Protein AF-A0A5J9SDT4-F1 (afdb_monomer)

Nearest PDB structures (foldseek):
  6z9u-assembly1_A  TM=3.579E-01  e=1.866E+00  Homo sapiens

Radius of gyration: 16.37 Å; Cα contacts (8 Å, |Δi|>4): 78; chains: 1; bounding box: 40×37×43 Å

Organism: NCBI:txid38414

pLDDT: mean 81.33, std 12.94, range [48.03, 97.0]

Solvent-accessible surface area (backbone atoms only — not comparable to full-atom values): 5859 Å² total; per-residue (Å²): 137,88,63,81,98,62,84,50,74,42,82,49,58,81,75,48,66,72,70,44,60,75,87,86,53,65,50,72,77,86,75,84,73,90,85,61,62,88,86,51,84,74,65,30,58,28,33,62,37,61,44,98,86,68,44,86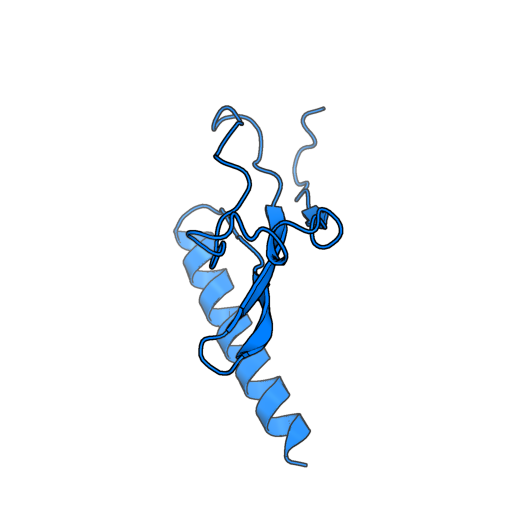,40,74,46,75,61,84,91,63,61,68,76,56,42,56,53,49,54,52,52,50,53,54,52,54,52,52,55,54,59,65,72,76,110

Sequence (89 aa):
MVVDWTFCVSDISAIGEDRMDFGWGKRIAGGIPMAADIKNKLPSYFMKYKGADGKDCMVVPMYLPRTAMDRFAAQISIWTKNQQAGRLQ

InterPro domains:
  IPR023213 Chloramphenicol acetyltransferase-like domain superfamily [G3DSA:3.30.559.10] (2-78)

Structure (mmCIF, N/CA/C/O backbone):
data_AF-A0A5J9SDT4-F1
#
_entry.id   AF-A0A5J9SDT4-F1
#
loop_
_atom_site.group_PDB
_atom_site.id
_atom_site.type_symbol
_atom_site.label_atom_id
_atom_site.label_alt_id
_atom_site.label_comp_id
_atom_site.label_asym_id
_atom_site.label_entity_id
_atom_site.label_seq_id
_atom_site.pdbx_PDB_ins_code
_atom_site.Cartn_x
_atom_site.Cartn_y
_atom_site.Cartn_z
_atom_site.occupancy
_atom_site.B_iso_or_equiv
_atom_site.auth_seq_id
_atom_site.auth_comp_id
_atom_site.auth_asym_id
_atom_site.auth_atom_id
_atom_site.pdbx_PDB_model_num
ATOM 1 N N . MET A 1 1 ? 18.998 6.243 -8.967 1.00 50.38 1 MET A N 1
ATOM 2 C CA . MET A 1 1 ? 19.628 5.312 -8.006 1.00 50.38 1 MET A CA 1
ATOM 3 C C . MET A 1 1 ? 18.869 4.005 -8.066 1.00 50.38 1 MET A C 1
ATOM 5 O O . MET A 1 1 ? 17.708 3.985 -7.686 1.00 50.38 1 MET A O 1
ATOM 9 N N . VAL A 1 2 ? 19.484 2.948 -8.593 1.00 53.25 2 VAL A N 1
ATOM 10 C CA . VAL A 1 2 ? 18.971 1.584 -8.430 1.00 53.25 2 VAL A CA 1
ATOM 11 C C . VAL A 1 2 ? 19.775 0.995 -7.289 1.00 53.25 2 VAL A C 1
ATOM 13 O O . VAL A 1 2 ? 20.985 0.836 -7.412 1.00 53.25 2 VAL A O 1
ATOM 16 N N . VAL A 1 3 ? 19.124 0.770 -6.154 1.00 61.72 3 VAL A N 1
ATOM 17 C CA . VAL A 1 3 ? 19.763 0.123 -5.013 1.00 61.72 3 VAL A CA 1
ATOM 18 C C . VAL A 1 3 ? 19.319 -1.333 -5.042 1.00 61.72 3 VAL A C 1
ATOM 20 O O . VAL A 1 3 ? 18.119 -1.643 -4.967 1.00 61.72 3 VAL A O 1
ATOM 23 N N . ASP A 1 4 ? 20.265 -2.248 -5.249 1.00 70.19 4 ASP A N 1
ATOM 24 C CA . ASP A 1 4 ? 19.949 -3.664 -5.146 1.00 70.19 4 ASP A CA 1
ATOM 25 C C . ASP A 1 4 ? 19.540 -4.053 -3.726 1.00 70.19 4 ASP A C 1
ATOM 27 O O . ASP A 1 4 ? 19.935 -3.405 -2.763 1.00 70.19 4 ASP A O 1
ATOM 31 N N . TRP A 1 5 ? 18.614 -5.014 -3.612 1.00 74.44 5 TRP A N 1
ATOM 32 C CA . TRP A 1 5 ? 18.069 -5.470 -2.321 1.00 74.44 5 TRP A CA 1
ATOM 33 C C . TRP A 1 5 ? 17.391 -4.419 -1.427 1.00 74.44 5 TRP A C 1
ATOM 35 O O . TRP A 1 5 ? 17.148 -4.676 -0.253 1.00 74.44 5 TRP A O 1
ATOM 45 N N . THR A 1 6 ? 17.032 -3.256 -1.969 1.00 78.25 6 THR A N 1
ATOM 46 C CA . THR A 1 6 ? 16.362 -2.203 -1.198 1.00 78.25 6 THR A CA 1
ATOM 47 C C . THR A 1 6 ? 14.862 -2.189 -1.454 1.00 78.25 6 THR A C 1
ATOM 49 O O . THR A 1 6 ? 14.416 -2.244 -2.602 1.00 78.25 6 THR A O 1
ATOM 52 N N . PHE A 1 7 ? 14.094 -2.081 -0.372 1.00 79.31 7 PHE A N 1
ATOM 53 C CA . PHE A 1 7 ? 12.661 -1.823 -0.400 1.00 79.31 7 PHE A CA 1
ATOM 54 C C . PHE A 1 7 ? 12.413 -0.357 -0.031 1.00 79.31 7 PHE A C 1
ATOM 56 O O . PHE A 1 7 ? 12.665 0.054 1.101 1.00 79.31 7 PHE A O 1
ATOM 63 N N . CYS A 1 8 ? 11.969 0.439 -1.003 1.00 81.38 8 CYS A N 1
ATOM 64 C CA . CYS A 1 8 ? 11.723 1.864 -0.809 1.00 81.38 8 CYS A CA 1
ATOM 65 C C . CYS A 1 8 ? 10.293 2.093 -0.324 1.00 81.38 8 CYS A C 1
ATOM 67 O O . CYS A 1 8 ? 9.337 1.655 -0.964 1.00 81.38 8 CYS A O 1
ATOM 69 N N . VAL A 1 9 ? 10.156 2.835 0.771 1.00 85.06 9 VAL A N 1
ATOM 70 C CA . VAL A 1 9 ? 8.864 3.235 1.331 1.00 85.06 9 VAL A CA 1
ATOM 71 C C . VAL A 1 9 ? 8.794 4.749 1.378 1.00 85.06 9 VAL A C 1
ATOM 73 O O . VAL A 1 9 ? 9.785 5.426 1.649 1.00 85.06 9 VAL A O 1
ATOM 76 N N . SER A 1 10 ? 7.619 5.292 1.106 1.00 86.12 10 SER A N 1
ATOM 77 C CA . SER A 1 10 ? 7.337 6.714 1.246 1.00 86.12 10 SER A CA 1
ATOM 78 C C . SER A 1 10 ? 6.001 6.893 1.947 1.00 86.12 10 SER A C 1
ATOM 80 O O . SER A 1 10 ? 4.989 6.358 1.505 1.00 86.12 10 SER A O 1
ATOM 82 N N . ASP A 1 11 ? 5.993 7.644 3.042 1.00 89.56 11 ASP A N 1
ATOM 83 C CA . ASP A 1 11 ? 4.760 8.038 3.718 1.00 89.56 11 ASP A CA 1
ATOM 84 C C . ASP A 1 11 ? 4.214 9.311 3.065 1.00 89.56 11 ASP A C 1
ATOM 86 O O . ASP A 1 11 ? 4.838 10.371 3.121 1.00 89.56 11 ASP A O 1
ATOM 90 N N . ILE A 1 12 ? 3.051 9.195 2.424 1.00 89.12 12 ILE A N 1
ATOM 91 C CA . ILE A 1 12 ? 2.345 10.309 1.782 1.00 89.12 12 ILE A CA 1
ATOM 92 C C . ILE A 1 12 ? 1.075 10.703 2.541 1.00 89.12 12 ILE A C 1
ATOM 94 O O . ILE A 1 12 ? 0.251 11.470 2.039 1.00 89.12 12 ILE A O 1
ATOM 98 N N . SER A 1 13 ? 0.908 10.235 3.778 1.00 87.50 13 SER A N 1
ATOM 99 C CA . SER A 1 13 ? -0.240 10.554 4.634 1.00 87.50 13 SER A CA 1
ATOM 100 C C . SER A 1 13 ? -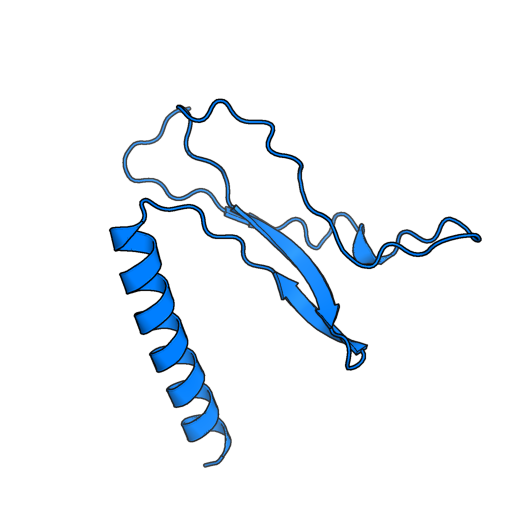0.396 12.053 4.924 1.00 87.50 13 SER A C 1
ATOM 102 O O . SER A 1 13 ? -1.477 12.500 5.325 1.00 87.50 13 SER A O 1
ATOM 104 N N . ALA A 1 14 ? 0.662 12.840 4.717 1.00 87.44 14 ALA A N 1
ATOM 105 C CA . ALA A 1 14 ? 0.673 14.288 4.885 1.00 87.44 14 ALA A CA 1
ATOM 106 C C . ALA A 1 14 ? 0.175 15.073 3.657 1.00 87.44 14 ALA A C 1
ATOM 108 O O . ALA A 1 14 ? -0.140 16.250 3.800 1.00 87.44 14 ALA A O 1
ATOM 109 N N . ILE A 1 15 ? 0.053 14.449 2.477 1.00 86.31 15 ILE A N 1
ATOM 110 C CA . ILE A 1 15 ? -0.379 15.137 1.242 1.00 86.31 15 ILE A CA 1
ATOM 111 C C . ILE A 1 15 ? -1.843 15.612 1.336 1.00 86.31 15 ILE A C 1
ATOM 113 O O . ILE A 1 15 ? -2.248 16.536 0.637 1.00 86.31 15 ILE A O 1
ATOM 117 N N . GLY A 1 16 ? -2.641 15.028 2.237 1.00 83.62 16 GLY A N 1
ATOM 118 C CA . GLY A 1 16 ? -4.010 15.480 2.506 1.00 83.62 16 GLY A CA 1
ATOM 119 C C . GLY A 1 16 ? -5.021 15.067 1.438 1.00 83.62 16 GLY A C 1
ATOM 120 O O . GLY A 1 16 ? -6.114 15.627 1.375 1.00 83.62 16 GLY A O 1
ATOM 121 N N . GLU A 1 17 ? -4.688 14.077 0.608 1.00 82.31 17 GLU A N 1
ATOM 122 C CA . GLU A 1 17 ? -5.594 13.559 -0.419 1.00 82.31 17 GLU A CA 1
ATOM 123 C C . GLU A 1 17 ? -6.926 13.031 0.160 1.00 82.31 17 GLU A C 1
ATOM 125 O O . GLU A 1 17 ? -7.948 13.009 -0.521 1.00 82.31 17 GLU A O 1
ATOM 130 N N . ASP A 1 18 ? -6.945 12.594 1.420 1.00 83.81 18 ASP A N 1
ATOM 131 C CA . ASP A 1 18 ? -8.138 12.153 2.160 1.00 83.81 18 ASP A CA 1
ATOM 132 C C . ASP A 1 18 ? -9.134 13.288 2.471 1.00 83.81 18 ASP A C 1
ATOM 134 O O . ASP A 1 18 ? -10.272 13.030 2.869 1.00 83.81 18 ASP A O 1
ATOM 138 N N . ARG A 1 19 ? -8.722 14.546 2.281 1.00 85.56 19 ARG A N 1
ATOM 139 C CA . ARG A 1 19 ? -9.520 15.752 2.553 1.00 85.56 19 ARG A CA 1
ATOM 140 C C . ARG A 1 19 ? -10.086 16.401 1.292 1.00 85.56 19 ARG A C 1
ATOM 142 O O . ARG A 1 19 ? -10.733 17.437 1.391 1.00 85.56 19 ARG A O 1
ATOM 149 N N . MET A 1 20 ? -9.834 15.819 0.121 1.00 87.69 20 MET A N 1
ATOM 150 C CA . MET A 1 20 ? -10.306 16.361 -1.150 1.00 87.69 20 MET A CA 1
ATOM 151 C C . MET A 1 20 ? -11.828 16.214 -1.273 1.00 87.69 20 MET A C 1
ATOM 153 O O . MET A 1 20 ? -12.354 15.103 -1.386 1.00 87.69 20 MET A O 1
ATOM 157 N N . ASP A 1 21 ? -12.514 17.353 -1.271 1.00 90.88 21 ASP A N 1
ATOM 158 C CA . ASP A 1 21 ? -13.949 17.484 -1.502 1.00 90.88 21 ASP A CA 1
ATOM 159 C C . ASP A 1 21 ? -14.179 18.586 -2.540 1.00 90.88 21 ASP A C 1
ATOM 161 O O . ASP A 1 21 ? -13.807 19.742 -2.335 1.00 90.88 21 ASP A O 1
ATOM 165 N N . PHE A 1 22 ? -14.747 18.210 -3.682 1.00 90.00 22 PHE A N 1
ATOM 166 C CA . PHE A 1 22 ? -15.001 19.113 -4.802 1.00 90.00 22 PHE A CA 1
ATOM 167 C C . PHE A 1 22 ? -16.378 19.793 -4.714 1.00 90.00 22 PHE A C 1
ATOM 169 O O . PHE A 1 22 ? -16.771 20.501 -5.640 1.00 90.00 22 PHE A O 1
ATOM 176 N N . GLY A 1 23 ? -17.152 19.549 -3.652 1.00 95.25 23 GLY A N 1
ATOM 177 C CA . GLY A 1 23 ? -18.521 20.043 -3.468 1.00 95.25 23 GLY A CA 1
ATOM 178 C C . GLY A 1 23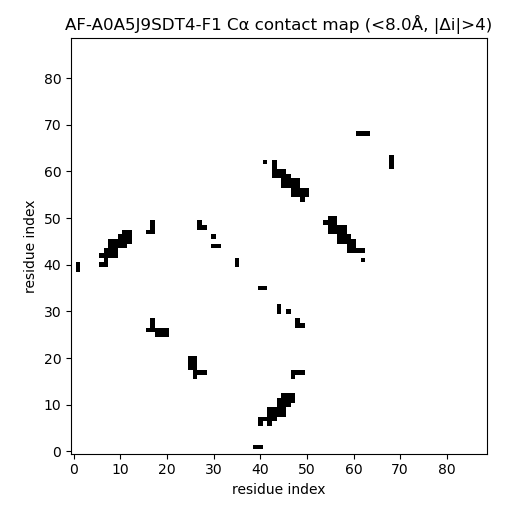 ? -19.590 19.201 -4.175 1.00 95.25 23 GLY A C 1
ATOM 179 O O . GLY A 1 23 ? -20.714 19.110 -3.694 1.00 95.25 23 GLY A O 1
ATOM 180 N N . TRP A 1 24 ? -19.242 18.532 -5.278 1.00 95.12 24 TRP A N 1
ATOM 181 C CA . TRP A 1 24 ? -20.093 17.546 -5.969 1.00 95.12 24 TRP A CA 1
ATOM 182 C C . TRP A 1 24 ? -19.601 16.103 -5.795 1.00 95.12 24 TRP A C 1
ATOM 184 O O . TRP A 1 24 ? -20.221 15.161 -6.288 1.00 95.12 24 TRP A O 1
ATOM 194 N N . GLY A 1 25 ? -18.482 15.917 -5.099 1.00 90.69 25 GLY A N 1
ATOM 195 C CA . GLY A 1 25 ? -17.877 14.612 -4.898 1.00 90.69 25 GLY A CA 1
ATOM 196 C C . GLY A 1 25 ? -16.714 14.679 -3.922 1.00 90.69 25 GLY A C 1
ATOM 197 O O . GLY A 1 25 ? -15.834 15.533 -4.037 1.00 90.69 25 GLY A O 1
ATOM 198 N N . LYS A 1 26 ? -16.697 13.737 -2.982 1.00 89.00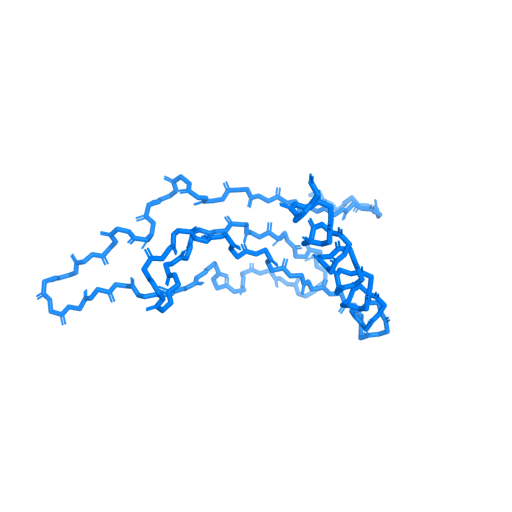 26 LYS A N 1
ATOM 199 C CA . LYS A 1 26 ? -15.602 13.544 -2.036 1.00 89.00 26 LYS A CA 1
ATOM 200 C C . LYS A 1 26 ? -14.720 12.390 -2.486 1.00 89.00 26 LYS A C 1
ATOM 202 O O . LYS A 1 26 ? -15.221 11.337 -2.887 1.00 89.00 26 LYS A O 1
ATOM 207 N N . ARG A 1 27 ? -13.404 12.548 -2.365 1.00 84.62 27 ARG A N 1
ATOM 208 C CA . ARG A 1 27 ? -12.470 11.453 -2.621 1.00 84.62 27 ARG A CA 1
ATOM 209 C C . ARG A 1 27 ? -12.596 10.384 -1.532 1.00 84.62 27 ARG A C 1
ATOM 211 O O . ARG A 1 27 ? -12.382 10.662 -0.356 1.00 84.62 27 ARG A O 1
ATOM 218 N N . ILE A 1 28 ? -12.910 9.153 -1.933 1.00 82.19 28 ILE A N 1
ATOM 219 C CA . ILE A 1 28 ? -13.028 8.001 -1.018 1.00 82.19 28 ILE A CA 1
ATOM 220 C C . ILE A 1 28 ? -11.771 7.120 -0.994 1.00 82.19 28 ILE A C 1
ATOM 222 O O . ILE A 1 28 ? -11.496 6.459 0.002 1.00 82.19 28 ILE A O 1
ATOM 226 N N . ALA A 1 29 ? -10.993 7.124 -2.077 1.00 78.56 29 ALA A N 1
ATOM 227 C CA . ALA A 1 29 ? -9.765 6.352 -2.233 1.00 78.56 29 ALA A CA 1
ATOM 228 C C . ALA A 1 29 ? -8.900 6.945 -3.358 1.00 78.56 29 ALA A C 1
ATOM 230 O O . ALA A 1 29 ? -9.336 7.831 -4.094 1.00 78.56 29 ALA A O 1
ATOM 231 N N . GLY A 1 30 ? -7.681 6.434 -3.507 1.00 77.44 30 GLY A N 1
ATOM 232 C CA . GLY A 1 30 ? -6.811 6.717 -4.644 1.00 77.44 30 GLY A CA 1
ATOM 233 C C . GLY A 1 30 ? -5.411 6.184 -4.388 1.00 77.44 30 GLY A C 1
ATOM 234 O O . GLY A 1 30 ? -5.258 5.176 -3.705 1.00 77.44 30 GLY A O 1
ATOM 235 N N . GLY A 1 31 ? -4.407 6.861 -4.927 1.00 77.00 31 GLY A N 1
ATOM 236 C CA . GLY A 1 31 ? -2.999 6.528 -4.755 1.00 77.00 31 GLY A CA 1
ATOM 237 C C . GLY A 1 31 ? -2.179 7.153 -5.870 1.00 77.00 31 GLY A C 1
ATOM 238 O O . GLY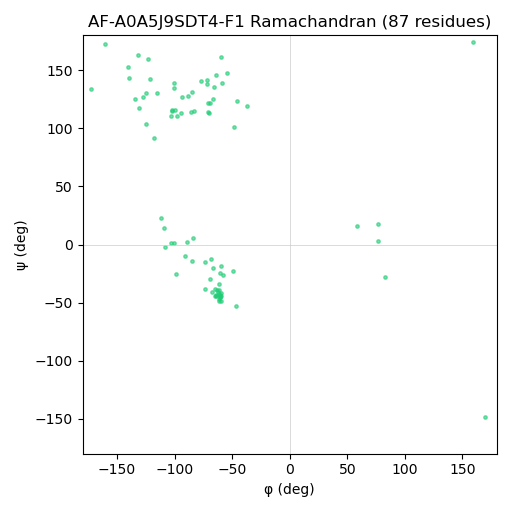 A 1 31 ? -2.737 7.730 -6.806 1.00 77.00 31 GLY A O 1
ATOM 239 N N . ILE A 1 32 ? -0.859 7.030 -5.783 1.00 76.06 32 ILE A N 1
ATOM 240 C CA . ILE A 1 32 ? 0.016 7.494 -6.856 1.00 76.06 32 ILE A CA 1
ATOM 241 C C . ILE A 1 32 ? -0.166 6.536 -8.040 1.00 76.06 32 ILE A C 1
ATOM 243 O O . ILE A 1 32 ? 0.151 5.349 -7.898 1.00 76.06 32 ILE A O 1
ATOM 247 N N . PRO A 1 33 ? -0.712 6.999 -9.184 1.00 68.62 33 PRO A N 1
ATOM 248 C CA . PRO A 1 33 ? -0.821 6.156 -10.362 1.00 68.62 33 PRO A CA 1
ATOM 249 C C . PRO A 1 33 ? 0.583 5.696 -10.745 1.00 68.62 33 PRO A C 1
ATOM 251 O O . PRO A 1 33 ? 1.539 6.463 -10.656 1.00 68.62 33 PRO A O 1
ATOM 254 N N . MET A 1 34 ? 0.702 4.427 -11.126 1.00 63.41 34 MET A N 1
ATOM 255 C CA . MET A 1 34 ? 1.966 3.784 -11.474 1.00 63.41 34 MET A CA 1
ATOM 256 C C . MET A 1 34 ? 2.771 4.647 -12.463 1.00 63.41 34 MET A C 1
ATOM 258 O O . MET A 1 34 ? 2.477 4.658 -13.654 1.00 63.41 34 MET A O 1
ATOM 262 N N . ALA A 1 35 ? 3.782 5.366 -11.972 1.00 51.78 35 ALA A N 1
ATOM 263 C CA . ALA A 1 35 ? 4.626 6.257 -12.775 1.00 51.78 35 ALA A CA 1
ATOM 264 C C . ALA A 1 35 ? 6.069 5.739 -12.902 1.00 51.78 35 ALA A C 1
ATOM 266 O O . ALA A 1 35 ? 6.994 6.513 -13.136 1.00 51.78 35 ALA A O 1
ATOM 267 N N . ALA A 1 36 ? 6.280 4.435 -12.723 1.00 52.03 36 ALA A N 1
ATOM 268 C CA . ALA A 1 36 ? 7.599 3.828 -12.798 1.00 52.03 36 ALA A CA 1
ATOM 269 C C . ALA A 1 36 ? 7.616 2.690 -13.821 1.00 52.03 36 ALA A C 1
ATOM 271 O O . ALA A 1 36 ? 6.764 1.802 -13.813 1.00 52.03 36 ALA A O 1
ATOM 272 N N . ASP A 1 37 ? 8.615 2.750 -14.703 1.00 52.75 37 ASP A N 1
ATOM 273 C CA . ASP A 1 37 ? 9.068 1.629 -15.518 1.00 52.75 37 ASP A CA 1
ATOM 274 C C . ASP A 1 37 ? 9.183 0.392 -14.616 1.00 52.75 37 ASP A C 1
ATOM 276 O O . ASP A 1 37 ? 9.892 0.432 -13.612 1.00 52.75 37 ASP A O 1
ATOM 280 N N . ILE A 1 38 ? 8.483 -0.689 -14.974 1.00 53.84 38 ILE A N 1
ATOM 281 C CA . ILE A 1 38 ? 8.418 -1.977 -14.253 1.00 53.84 38 ILE A CA 1
ATOM 282 C C . ILE A 1 38 ? 9.824 -2.498 -13.892 1.00 53.84 38 ILE A C 1
ATOM 284 O O . ILE A 1 38 ? 9.985 -3.279 -12.953 1.00 53.84 38 ILE A O 1
ATOM 288 N N . LYS A 1 39 ? 10.855 -2.046 -14.615 1.00 54.59 39 LYS A N 1
ATOM 289 C CA . LYS A 1 39 ? 12.267 -2.361 -14.377 1.00 54.59 39 LYS A CA 1
ATOM 290 C C . LYS A 1 39 ? 12.850 -1.735 -13.107 1.00 54.59 39 LYS A C 1
ATOM 292 O O . LYS A 1 39 ? 13.761 -2.315 -12.519 1.00 54.59 39 LYS A O 1
ATOM 297 N N . ASN A 1 40 ? 12.352 -0.580 -12.671 1.00 54.19 40 ASN A N 1
ATOM 298 C CA . ASN A 1 40 ? 12.832 0.124 -11.487 1.00 54.19 40 ASN A CA 1
ATOM 299 C C . ASN A 1 40 ? 11.860 -0.110 -10.332 1.00 54.19 40 ASN A C 1
ATOM 301 O O . ASN A 1 40 ? 10.700 0.284 -10.379 1.00 54.19 40 ASN A O 1
ATOM 305 N N . LYS A 1 41 ? 12.361 -0.784 -9.299 1.00 62.09 41 LYS A N 1
ATOM 306 C CA . LYS A 1 41 ? 11.655 -1.172 -8.073 1.00 62.09 41 LYS A CA 1
ATOM 307 C C . LYS A 1 41 ? 10.682 -0.087 -7.615 1.00 62.09 41 LYS A C 1
ATOM 309 O O . LYS A 1 41 ? 11.088 1.037 -7.327 1.00 62.09 41 LYS A O 1
ATOM 314 N N . LEU A 1 42 ? 9.404 -0.454 -7.569 1.00 67.19 42 LEU A N 1
ATOM 315 C CA . LEU A 1 42 ? 8.322 0.455 -7.225 1.00 67.19 42 LEU A CA 1
ATOM 316 C C . LEU A 1 42 ? 8.445 0.879 -5.754 1.00 67.19 42 LEU A C 1
ATOM 318 O O . LEU A 1 42 ? 8.491 0.001 -4.889 1.00 67.19 42 LEU A O 1
ATOM 322 N N . PRO A 1 43 ? 8.490 2.185 -5.442 1.00 75.62 43 PRO A N 1
ATOM 323 C CA . PRO A 1 43 ? 8.329 2.639 -4.070 1.00 75.62 43 PRO A CA 1
ATOM 324 C C . PRO A 1 43 ? 6.907 2.338 -3.580 1.00 75.62 43 PRO A C 1
ATOM 326 O O . PRO A 1 43 ? 5.924 2.586 -4.280 1.00 75.62 43 PRO A O 1
ATOM 329 N N . SER A 1 44 ? 6.794 1.820 -2.360 1.00 82.19 44 SER A N 1
ATOM 330 C CA . SER A 1 44 ? 5.507 1.643 -1.688 1.00 82.19 44 SER A CA 1
ATOM 331 C C . SER A 1 44 ? 5.092 2.947 -1.014 1.00 82.19 44 SER A C 1
ATOM 333 O O . SER A 1 44 ? 5.742 3.402 -0.072 1.00 82.19 44 SER A O 1
ATOM 335 N N . TYR A 1 45 ? 3.993 3.536 -1.485 1.00 86.69 45 TYR A N 1
ATOM 336 C CA . TYR A 1 45 ? 3.436 4.773 -0.939 1.00 86.69 45 TYR A CA 1
ATOM 337 C C . TYR A 1 45 ? 2.357 4.486 0.099 1.00 86.69 45 TYR A C 1
ATOM 339 O O . TYR A 1 45 ? 1.295 3.961 -0.232 1.00 86.69 45 TYR A O 1
ATOM 347 N N . PHE A 1 46 ? 2.620 4.826 1.356 1.00 89.44 46 PHE A N 1
ATOM 348 C CA . PHE A 1 46 ? 1.660 4.639 2.437 1.00 89.44 46 PHE A CA 1
ATOM 349 C C . PHE A 1 46 ? 0.718 5.827 2.482 1.00 89.44 46 PHE A C 1
ATOM 351 O O . PHE A 1 46 ? 1.157 6.977 2.461 1.00 89.44 46 PH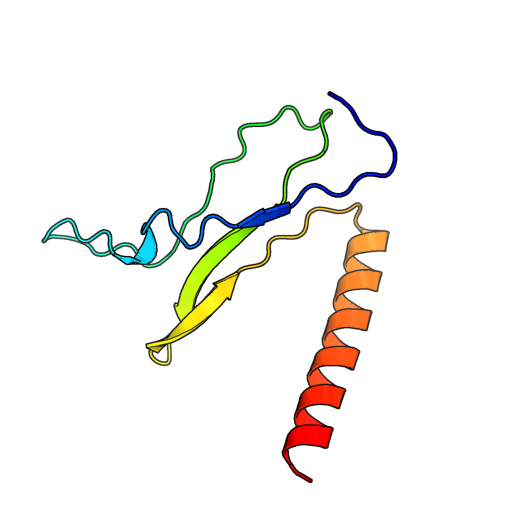E A O 1
ATOM 358 N N . MET A 1 47 ? -0.579 5.557 2.547 1.00 89.31 47 MET A N 1
ATOM 359 C CA . MET A 1 47 ? -1.589 6.596 2.395 1.00 89.31 47 MET A CA 1
ATOM 360 C C . MET A 1 47 ? -2.756 6.422 3.355 1.00 89.31 47 MET A C 1
ATOM 362 O O . MET A 1 47 ? -3.089 5.310 3.768 1.00 89.31 47 MET A O 1
ATOM 366 N N . LYS A 1 48 ? -3.400 7.542 3.689 1.00 89.50 48 LYS A N 1
ATOM 367 C CA . LYS A 1 48 ? -4.617 7.543 4.499 1.00 89.50 48 LYS A CA 1
ATOM 368 C C . LYS A 1 48 ? -5.796 7.012 3.700 1.00 89.50 48 LYS A C 1
ATOM 370 O O . LYS A 1 48 ? -5.969 7.329 2.524 1.00 89.50 48 LYS A O 1
ATOM 375 N N . TYR A 1 49 ? -6.633 6.255 4.387 1.00 86.00 49 TYR A N 1
ATOM 376 C CA . TYR A 1 49 ? -7.909 5.764 3.902 1.00 86.00 49 TYR A CA 1
ATOM 377 C C . TYR A 1 49 ? -8.928 5.848 5.030 1.00 86.00 49 TYR A C 1
ATOM 379 O O . TYR A 1 49 ? -8.598 5.611 6.190 1.00 86.00 49 TYR A O 1
ATOM 387 N N . LYS A 1 50 ? -10.174 6.172 4.695 1.00 85.75 50 LYS A N 1
ATOM 388 C CA . LYS A 1 50 ? -11.269 6.157 5.658 1.00 85.75 50 LYS A CA 1
ATOM 389 C C . LYS A 1 50 ? -12.083 4.893 5.428 1.00 85.75 50 LYS A C 1
ATOM 391 O O . LYS A 1 50 ? -12.653 4.715 4.355 1.00 85.75 50 LYS A O 1
ATOM 396 N N . GLY A 1 51 ? -12.083 4.009 6.423 1.00 82.62 51 GLY A N 1
ATOM 397 C CA . GLY A 1 51 ? -12.829 2.757 6.386 1.00 82.62 51 GLY A CA 1
ATOM 398 C C . GLY A 1 51 ? -14.329 2.987 6.223 1.00 82.62 51 GLY A C 1
ATOM 399 O O . GLY A 1 51 ? -14.841 4.070 6.508 1.00 82.62 51 GLY A O 1
ATOM 400 N N . ALA A 1 52 ? -15.051 1.946 5.803 1.00 84.06 52 ALA A N 1
ATOM 401 C CA . ALA A 1 52 ? -16.513 1.992 5.703 1.00 84.06 52 ALA A CA 1
ATOM 402 C C . ALA A 1 52 ? -17.189 2.267 7.062 1.00 84.06 52 ALA A C 1
ATOM 404 O O . ALA A 1 52 ? -18.287 2.808 7.116 1.00 84.06 52 ALA A O 1
ATOM 405 N N . ASP A 1 53 ? -16.508 1.934 8.159 1.00 87.94 53 ASP A N 1
ATOM 406 C CA . ASP A 1 53 ? -16.909 2.231 9.534 1.00 87.94 53 ASP A CA 1
ATOM 407 C C . ASP A 1 53 ? -16.510 3.646 10.000 1.00 87.94 53 ASP A C 1
ATOM 409 O O . ASP A 1 53 ? -16.670 3.986 11.171 1.00 87.94 53 ASP A O 1
ATOM 413 N N . GLY A 1 54 ? -15.958 4.471 9.107 1.00 85.75 54 GLY A N 1
ATOM 414 C CA . GLY A 1 54 ? -15.501 5.824 9.399 1.00 85.75 54 GLY A CA 1
ATOM 415 C C . GLY A 1 54 ? -14.167 5.900 10.142 1.00 85.75 54 GLY A C 1
ATOM 416 O O . GLY A 1 54 ? -13.734 7.010 10.457 1.00 85.75 54 GLY A O 1
ATOM 417 N N . LYS A 1 55 ? -13.489 4.777 10.413 1.00 88.12 55 LYS A N 1
ATOM 418 C CA . LYS A 1 55 ? -12.189 4.793 11.096 1.00 88.12 55 LYS A CA 1
ATOM 419 C C . LYS A 1 55 ? -11.067 5.208 10.156 1.00 88.12 55 LYS A C 1
ATOM 421 O O . LYS A 1 55 ? -11.011 4.794 8.996 1.00 88.12 55 LYS A O 1
ATOM 426 N N . ASP A 1 56 ? -10.139 5.998 10.687 1.00 86.81 56 ASP A N 1
ATOM 427 C CA . ASP A 1 56 ? -8.915 6.343 9.977 1.00 86.81 56 ASP A CA 1
ATOM 428 C C . ASP A 1 56 ? -7.999 5.117 9.899 1.00 86.81 56 ASP A C 1
ATOM 430 O O . ASP A 1 56 ? -7.622 4.516 10.906 1.00 86.81 56 ASP A O 1
ATOM 434 N N . CYS A 1 57 ? -7.678 4.737 8.670 1.00 87.62 57 CYS A N 1
ATOM 435 C CA . CYS A 1 57 ? -6.873 3.582 8.316 1.00 87.62 57 CYS A CA 1
ATOM 436 C C . CYS A 1 57 ? -5.668 4.026 7.481 1.00 87.62 57 CYS A C 1
ATOM 438 O O . CYS A 1 57 ? -5.673 5.084 6.845 1.00 87.62 57 CYS A O 1
ATOM 440 N N . MET A 1 58 ? -4.646 3.175 7.438 1.00 88.62 58 MET A N 1
ATOM 441 C CA . MET A 1 58 ? -3.506 3.342 6.543 1.00 88.62 58 MET A CA 1
ATOM 442 C C . MET A 1 58 ? -3.467 2.192 5.544 1.00 88.62 58 MET A C 1
ATOM 444 O O . MET A 1 58 ? -3.543 1.024 5.924 1.00 88.62 58 MET A O 1
ATOM 448 N N . VAL A 1 59 ? -3.344 2.530 4.265 1.00 87.69 59 VAL A N 1
ATOM 449 C CA . VAL A 1 59 ? -3.107 1.570 3.190 1.00 87.69 59 VAL A CA 1
ATOM 450 C C . VAL A 1 59 ? -1.607 1.473 2.967 1.00 87.69 59 VAL A C 1
ATOM 452 O O . VAL A 1 59 ? -0.932 2.481 2.766 1.00 87.69 59 VAL A O 1
ATOM 455 N N . VAL A 1 60 ? -1.108 0.240 2.998 1.00 87.88 60 VAL A N 1
ATOM 456 C CA . VAL A 1 60 ? 0.295 -0.115 2.776 1.00 87.88 60 VAL A CA 1
ATOM 457 C C . VAL A 1 60 ? 0.357 -1.014 1.538 1.00 87.88 60 VAL A C 1
ATOM 459 O O . VAL A 1 60 ? 0.155 -2.225 1.651 1.00 87.88 60 VAL A O 1
ATOM 462 N N . PRO A 1 61 ? 0.552 -0.448 0.334 1.00 84.44 61 PRO A N 1
ATOM 463 C CA . PRO A 1 61 ? 0.609 -1.240 -0.886 1.00 84.44 61 PRO A CA 1
ATOM 464 C C . PRO A 1 61 ? 1.908 -2.049 -0.942 1.00 84.44 61 PRO A C 1
ATOM 466 O O . PRO A 1 61 ? 2.984 -1.537 -0.634 1.00 84.44 61 PRO A O 1
ATOM 469 N N . MET A 1 62 ? 1.810 -3.305 -1.379 1.00 85.56 62 MET A N 1
ATOM 470 C CA . MET A 1 62 ? 2.942 -4.218 -1.545 1.00 85.56 62 MET A CA 1
ATOM 471 C C . MET A 1 62 ? 2.928 -4.808 -2.951 1.00 85.56 62 MET A C 1
ATOM 473 O O . MET A 1 62 ? 1.920 -5.370 -3.378 1.00 85.56 62 MET A O 1
ATOM 477 N N . TYR A 1 63 ? 4.052 -4.694 -3.657 1.00 80.50 63 TYR A N 1
ATOM 478 C CA . TYR A 1 63 ? 4.232 -5.263 -4.989 1.00 80.50 63 TYR A CA 1
ATOM 479 C C . TYR A 1 63 ? 5.462 -6.167 -5.010 1.00 80.50 63 TYR A C 1
ATOM 481 O O . TYR A 1 63 ? 6.597 -5.693 -5.016 1.00 80.50 63 TYR A O 1
ATOM 489 N N . LEU A 1 64 ? 5.234 -7.480 -4.995 1.00 83.38 64 LEU A N 1
ATOM 490 C CA . LEU A 1 64 ? 6.278 -8.507 -5.006 1.00 83.38 64 LEU A CA 1
ATOM 491 C C . LEU A 1 64 ? 5.952 -9.567 -6.075 1.00 83.38 64 LEU A C 1
ATOM 493 O O . LEU A 1 64 ? 4.800 -9.682 -6.502 1.00 83.38 64 LEU A O 1
ATOM 497 N N . PRO A 1 65 ? 6.926 -10.402 -6.483 1.00 86.81 65 PRO A N 1
ATOM 498 C CA . PRO A 1 65 ? 6.638 -11.603 -7.260 1.00 86.81 65 PRO A CA 1
ATOM 499 C C . PRO A 1 65 ? 5.604 -12.492 -6.558 1.00 86.81 65 PRO A C 1
ATOM 501 O O . PRO A 1 65 ? 5.588 -12.581 -5.330 1.00 86.81 65 PRO A O 1
ATOM 504 N N . ARG A 1 66 ? 4.777 -13.199 -7.335 1.00 88.94 66 ARG A N 1
ATOM 505 C CA . ARG A 1 66 ? 3.616 -13.961 -6.836 1.00 88.94 66 ARG A CA 1
ATOM 506 C C . ARG A 1 66 ? 3.916 -14.833 -5.612 1.00 88.94 66 ARG A C 1
ATOM 508 O O . ARG A 1 66 ? 3.285 -14.668 -4.577 1.00 88.94 66 ARG A O 1
ATOM 515 N N . THR A 1 67 ? 4.940 -15.681 -5.688 1.00 94.94 67 THR A N 1
ATOM 516 C CA . THR A 1 67 ? 5.318 -16.571 -4.577 1.00 94.94 67 THR A CA 1
ATOM 517 C C . THR A 1 67 ? 5.716 -15.807 -3.309 1.00 94.94 67 THR A C 1
ATOM 519 O O . THR A 1 67 ? 5.471 -16.271 -2.197 1.00 94.94 67 THR A O 1
ATOM 522 N N . ALA A 1 68 ? 6.343 -14.637 -3.455 1.00 91.31 68 ALA A N 1
ATOM 523 C CA . ALA A 1 68 ? 6.695 -13.789 -2.322 1.00 91.31 68 ALA A CA 1
ATOM 524 C C . ALA A 1 68 ? 5.454 -13.100 -1.732 1.00 91.31 68 ALA A C 1
ATOM 526 O O . ALA A 1 68 ? 5.339 -13.039 -0.509 1.00 91.31 68 ALA A O 1
ATOM 527 N N . MET A 1 69 ? 4.504 -12.662 -2.570 1.00 93.31 69 MET A N 1
ATOM 528 C CA . MET A 1 69 ? 3.218 -12.123 -2.107 1.00 93.31 69 MET A CA 1
ATOM 529 C C . MET A 1 69 ? 2.414 -13.151 -1.308 1.00 93.31 69 MET A C 1
ATOM 531 O O . MET A 1 69 ? 1.902 -12.807 -0.245 1.00 93.31 69 MET A O 1
ATOM 535 N N . ASP A 1 70 ? 2.356 -14.407 -1.758 1.00 96.56 70 ASP A N 1
ATOM 536 C CA . ASP A 1 70 ? 1.626 -15.469 -1.051 1.00 96.56 70 ASP A CA 1
ATOM 537 C C . ASP A 1 70 ? 2.198 -15.695 0.360 1.00 96.56 70 ASP A C 1
ATOM 539 O O . ASP A 1 70 ? 1.467 -15.749 1.352 1.00 96.56 70 ASP A O 1
ATOM 543 N N . ARG A 1 71 ? 3.534 -15.755 0.470 1.00 97.00 71 ARG A N 1
ATOM 544 C CA . ARG A 1 71 ? 4.230 -15.879 1.761 1.00 97.00 71 ARG A CA 1
ATOM 545 C C . ARG A 1 71 ? 4.001 -14.659 2.647 1.00 97.00 71 ARG A C 1
ATOM 547 O O . ARG A 1 71 ? 3.727 -14.815 3.835 1.00 97.00 71 ARG A O 1
ATOM 554 N N . PHE A 1 72 ? 4.102 -13.461 2.079 1.00 94.06 72 PHE A N 1
ATOM 555 C CA . PHE A 1 72 ? 3.882 -12.211 2.800 1.00 94.06 72 PHE A CA 1
ATOM 556 C C . PHE A 1 72 ? 2.463 -12.140 3.379 1.00 94.06 72 PHE A C 1
ATOM 558 O O . PHE A 1 72 ? 2.301 -11.897 4.574 1.00 94.06 72 PHE A O 1
ATOM 565 N N . ALA A 1 73 ? 1.441 -12.433 2.570 1.00 95.00 73 ALA A N 1
ATOM 566 C CA . ALA A 1 73 ? 0.045 -12.421 3.000 1.00 95.00 73 ALA A CA 1
ATOM 567 C C . ALA A 1 73 ? -0.217 -13.412 4.147 1.00 95.00 73 ALA A C 1
ATOM 569 O O . ALA A 1 73 ? -0.884 -13.065 5.126 1.00 95.00 73 ALA A O 1
ATOM 570 N N . ALA A 1 74 ? 0.355 -14.619 4.071 1.00 96.81 74 ALA A N 1
ATOM 571 C CA . ALA A 1 74 ? 0.243 -15.612 5.136 1.00 96.81 74 ALA A CA 1
ATOM 572 C C . ALA A 1 74 ? 0.861 -15.117 6.457 1.00 96.81 74 ALA A C 1
ATOM 574 O O . ALA A 1 74 ? 0.219 -15.200 7.505 1.00 96.81 74 ALA A O 1
ATOM 575 N N . GLN A 1 75 ? 2.075 -14.559 6.410 1.00 96.75 75 GLN A N 1
ATOM 57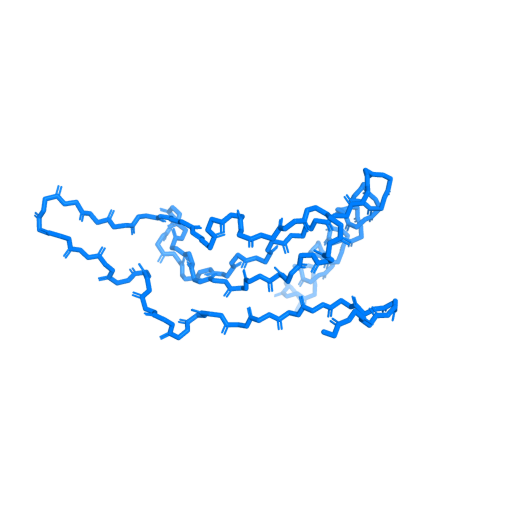6 C CA . GLN A 1 75 ? 2.771 -14.053 7.599 1.00 96.75 75 GLN A CA 1
ATOM 577 C C . GLN A 1 75 ? 2.043 -12.868 8.240 1.00 96.75 75 GLN A C 1
ATOM 579 O O . GLN A 1 75 ? 1.843 -12.858 9.455 1.00 96.75 75 GLN A O 1
ATOM 584 N N . ILE A 1 76 ? 1.577 -11.906 7.436 1.00 94.81 76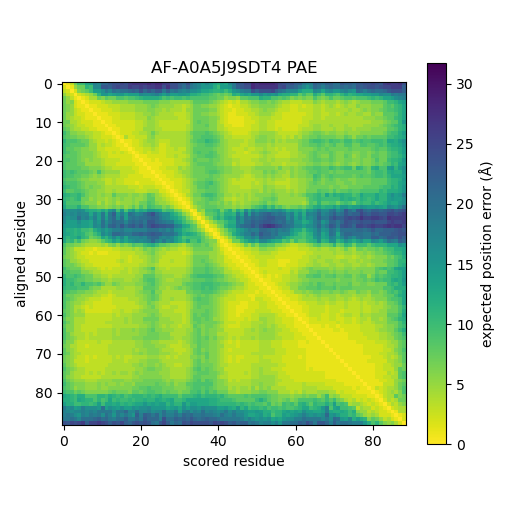 ILE A N 1
ATOM 585 C CA . ILE A 1 76 ? 0.804 -10.764 7.941 1.00 94.81 76 ILE A CA 1
ATOM 586 C C . ILE A 1 76 ? -0.497 -11.232 8.594 1.00 94.81 76 ILE A C 1
ATOM 588 O O . ILE A 1 76 ? -0.824 -10.771 9.684 1.00 94.81 76 ILE A O 1
ATOM 592 N N . SER A 1 77 ? -1.205 -12.194 7.997 1.00 95.25 77 SER A N 1
ATOM 593 C CA . SER A 1 77 ? -2.433 -12.737 8.589 1.00 95.25 77 SER A CA 1
ATOM 594 C C . SER A 1 77 ? -2.190 -13.361 9.967 1.00 95.25 77 SER A C 1
ATOM 596 O O . SER A 1 77 ? -2.951 -13.104 10.901 1.00 95.25 77 SER A O 1
ATOM 598 N N . ILE A 1 78 ? -1.120 -14.150 10.113 1.00 95.94 78 ILE A N 1
ATOM 599 C CA . ILE A 1 78 ? -0.728 -14.746 11.401 1.00 95.94 78 ILE A CA 1
ATOM 600 C C . ILE A 1 78 ? -0.410 -13.645 12.414 1.00 95.94 78 ILE A C 1
ATOM 602 O O . ILE A 1 78 ? -0.930 -13.657 13.531 1.00 95.94 78 ILE A O 1
ATOM 606 N N . TRP A 1 79 ? 0.399 -12.664 12.016 1.00 94.25 79 TRP A N 1
ATOM 607 C CA . TRP A 1 79 ? 0.805 -11.573 12.894 1.00 94.25 79 TRP A CA 1
ATOM 608 C C . TRP A 1 79 ? -0.394 -10.754 13.389 1.00 94.25 79 TRP A C 1
ATOM 610 O O . TRP A 1 79 ? -0.521 -10.515 14.590 1.00 94.25 79 TRP A O 1
ATOM 620 N N . THR A 1 80 ? -1.332 -10.399 12.506 1.00 91.56 80 THR A N 1
ATOM 621 C CA . THR A 1 80 ? -2.544 -9.653 12.875 1.00 91.56 80 THR A CA 1
ATOM 622 C C . THR A 1 80 ? -3.437 -10.430 13.844 1.00 91.56 80 THR A C 1
ATOM 624 O O . THR A 1 80 ? -3.963 -9.839 14.786 1.00 91.56 80 THR A O 1
ATOM 627 N N . LYS A 1 81 ? -3.587 -11.749 13.665 1.00 92.56 81 LYS A N 1
ATOM 628 C CA . LYS A 1 81 ? -4.355 -12.594 14.598 1.00 92.56 81 LYS A CA 1
ATOM 629 C C . LYS A 1 81 ? -3.718 -12.626 15.988 1.00 92.56 81 LYS A C 1
ATOM 631 O O . LYS A 1 81 ? -4.419 -12.464 16.983 1.00 92.56 81 LYS A O 1
ATOM 636 N N . ASN A 1 82 ? -2.394 -12.758 16.058 1.00 91.12 82 ASN A N 1
ATOM 637 C CA . ASN A 1 82 ? -1.669 -12.772 17.331 1.00 91.12 82 ASN A CA 1
ATOM 638 C C . ASN A 1 82 ? -1.781 -11.432 18.074 1.00 91.12 82 ASN A C 1
ATOM 640 O O . ASN A 1 82 ? -1.960 -11.416 19.289 1.00 91.12 82 ASN A O 1
ATOM 644 N N . GLN A 1 83 ? -1.742 -10.308 17.351 1.00 85.12 83 GLN A N 1
ATOM 645 C CA . GLN A 1 83 ? -1.956 -8.979 17.934 1.00 85.12 83 GLN A CA 1
ATOM 646 C C . GLN A 1 83 ? -3.356 -8.832 18.545 1.00 85.12 83 GLN A C 1
ATOM 648 O O . GLN A 1 83 ? -3.501 -8.242 19.609 1.00 85.12 83 GLN A O 1
ATOM 653 N N . GLN A 1 84 ? -4.391 -9.382 17.905 1.00 74.81 84 GLN A N 1
ATOM 654 C CA . GLN A 1 84 ? -5.755 -9.354 18.446 1.00 74.81 84 GLN A CA 1
ATOM 655 C C . GLN A 1 84 ? -5.886 -10.214 19.707 1.00 74.81 84 GLN A C 1
ATOM 657 O O . GLN A 1 84 ? -6.503 -9.775 20.673 1.00 74.81 84 GLN A O 1
ATOM 662 N N . ALA A 1 85 ? -5.262 -11.395 19.726 1.00 73.81 85 ALA A N 1
ATOM 663 C CA . ALA A 1 85 ? -5.260 -12.277 20.8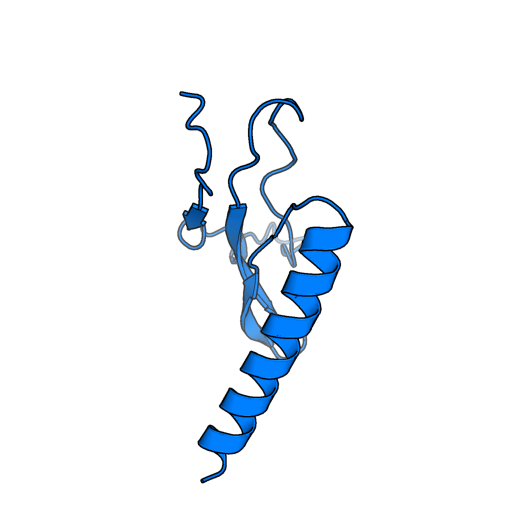91 1.00 73.81 85 ALA A CA 1
ATOM 664 C C . ALA A 1 85 ? -4.573 -11.637 22.111 1.00 73.81 85 ALA A C 1
ATOM 666 O O . ALA A 1 85 ? -5.094 -11.729 23.217 1.00 73.81 85 ALA A O 1
ATOM 667 N N . GLY A 1 86 ? -3.451 -10.937 21.910 1.00 70.50 86 GLY A N 1
ATOM 668 C CA . GLY A 1 86 ? -2.748 -10.224 22.984 1.00 70.50 86 GLY A CA 1
ATOM 669 C C . GLY A 1 86 ? -3.436 -8.940 23.463 1.00 70.50 86 GLY A C 1
ATOM 670 O O . GLY A 1 86 ? -3.084 -8.427 24.513 1.00 70.50 86 GLY A O 1
ATOM 671 N N . ARG A 1 87 ? -4.410 -8.407 22.713 1.00 64.88 87 ARG A N 1
ATOM 672 C CA . ARG A 1 87 ? -5.165 -7.189 23.072 1.00 64.88 87 ARG A CA 1
ATOM 673 C C . ARG A 1 87 ? -6.441 -7.478 23.873 1.00 64.88 87 ARG A C 1
ATOM 675 O O . ARG A 1 87 ? -7.092 -6.543 24.326 1.00 64.88 87 ARG A O 1
ATOM 682 N N . LEU A 1 88 ? -6.820 -8.753 23.965 1.00 58.84 88 LEU A N 1
ATOM 683 C CA . LEU A 1 88 ? -7.966 -9.264 24.727 1.00 58.84 88 LEU A CA 1
ATOM 684 C C . LEU A 1 88 ? -7.546 -9.883 26.076 1.00 58.84 88 LEU A C 1
ATOM 686 O O . LEU A 1 88 ? -8.403 -10.398 26.792 1.00 58.84 88 LEU A O 1
ATOM 690 N N . GLN A 1 89 ? -6.248 -9.849 26.391 1.00 48.03 89 GLN A N 1
ATOM 691 C CA . GLN A 1 89 ? -5.658 -10.177 27.692 1.00 48.03 89 GLN A CA 1
ATOM 692 C C . GLN A 1 89 ? -5.332 -8.884 28.438 1.00 48.03 89 GLN A C 1
ATOM 694 O O . GLN A 1 89 ? -5.449 -8.898 29.681 1.00 48.03 89 GLN A O 1
#

Secondary structure (DSSP, 8-state):
---TT---EEE-TTS-GGG-B-SS-B---------S-TTS---EEEEEEE-TTS-EEEE------HHHHHHHHHHHHHHHHHHHHHT--

Mean predicted aligned error: 7.39 Å

Foldseek 3Di:
DQDPPDAAEAEPQVVCLQVDDPVVDGDQDDDDPPPDDPPGHDYWYKYWHQDPVRDIDIDTDDDDPPVVVVVVVVVVVVVVVVVVVVVVD